Protein AF-0000000072553246 (afdb_homodimer)

Radius of gyration: 19.46 Å; Cα contacts (8 Å, |Δi|>4): 98; chains: 2; bounding box: 34×32×96 Å

Organism: Hypocrea jecorina (strain QM6a) (NCBI:txid431241)

Secondary structure (DSSP, 8-state):
-----------SS----TTTTT-HHHHHHHHHHHHHHHTTT--HHHHHHHHHHHHHTT----HHHH-/-----------SS----TTTTT-HHHHHHHHHHHHHHHTTT--HHHHHHHHHHHHHTT----HHHH-

Sequence (134 aa):
MPPKAAPASDAGTASKPTGTWDNVDFLRELLVAFYQAGNNSFNPQVNNAIVEYLAAQGYETSWSAIRMPPKAAPASDAGTASKPTGTWDNVDFLRELLVAFYQAGNNSFNPQVNNAIVEYLAAQGYETSWSAIR

pLDDT: mean 80.07, std 25.24, range [29.38, 98.56]

Structure (mmCIF, N/CA/C/O backbone):
data_AF-0000000072553246-model_v1
#
loop_
_entity.id
_entity.type
_entity.pdbx_description
1 polymer 'Predicted protein'
#
loop_
_atom_site.group_PDB
_atom_site.id
_atom_site.type_symbol
_atom_site.label_atom_id
_atom_site.label_alt_id
_atom_site.label_comp_id
_atom_site.label_asym_id
_atom_site.label_entity_id
_atom_site.label_seq_id
_atom_site.pdbx_PDB_ins_code
_atom_site.Cartn_x
_atom_site.Cartn_y
_atom_site.Cartn_z
_atom_site.occupancy
_atom_site.B_iso_or_equiv
_atom_site.auth_seq_id
_atom_site.auth_comp_id
_atom_site.auth_asym_id
_atom_site.auth_atom_id
_atom_site.pdbx_PDB_model_num
ATOM 1 N N . MET A 1 1 ? -4.91 3.701 50.156 1 29.8 1 MET A N 1
ATOM 2 C CA . MET A 1 1 ? -5.977 3.883 49.188 1 29.8 1 MET A CA 1
ATOM 3 C C . MET A 1 1 ? -5.422 3.834 47.75 1 29.8 1 MET A C 1
ATOM 5 O O . MET A 1 1 ? -4.578 4.652 47.406 1 29.8 1 MET A O 1
ATOM 9 N N . PRO A 1 2 ? -5.121 2.615 47.156 1 39.84 2 PRO A N 1
ATOM 10 C CA . PRO A 1 2 ? -4.258 2.379 46 1 39.84 2 PRO A CA 1
ATOM 11 C C . PRO A 1 2 ? -4.688 3.176 44.75 1 39.84 2 PRO A C 1
ATOM 13 O O . PRO A 1 2 ? -5.855 3.564 44.656 1 39.84 2 PRO A O 1
ATOM 16 N N . PRO A 1 3 ? -3.684 3.953 44.25 1 38.16 3 PRO A N 1
ATOM 17 C CA . PRO A 1 3 ? -4.012 4.883 43.156 1 38.16 3 PRO A CA 1
ATOM 18 C C . PRO A 1 3 ? -4.949 4.27 42.125 1 38.16 3 PRO A C 1
ATOM 20 O O . PRO A 1 3 ? -4.91 3.057 41.875 1 38.16 3 PRO A O 1
ATOM 23 N N . LYS A 1 4 ? -6.207 4.688 42.062 1 38.38 4 LYS A N 1
ATOM 24 C CA . LYS A 1 4 ? -7.223 4.293 41.094 1 38.38 4 LYS A CA 1
ATOM 25 C C . LYS A 1 4 ? -6.617 4.133 39.688 1 38.38 4 LYS A C 1
ATOM 27 O O . LYS A 1 4 ? -6.016 5.07 39.156 1 38.38 4 LYS A O 1
ATOM 32 N N . ALA A 1 5 ? -6.047 3.021 39.438 1 38.34 5 ALA A N 1
ATOM 33 C CA . ALA A 1 5 ? -5.305 2.623 38.25 1 38.34 5 ALA A CA 1
ATOM 34 C C . ALA A 1 5 ? -5.953 3.18 37 1 38.34 5 ALA A C 1
ATOM 36 O O . ALA A 1 5 ? -7.172 3.086 36.812 1 38.34 5 ALA A O 1
ATOM 37 N N . ALA A 1 6 ? -5.461 4.352 36.531 1 38.47 6 ALA A N 1
ATOM 38 C CA . ALA A 1 6 ? -5.965 5.078 35.375 1 38.47 6 ALA A CA 1
ATOM 39 C C . ALA A 1 6 ? -6.324 4.121 34.25 1 38.47 6 ALA A C 1
ATOM 41 O O . ALA A 1 6 ? -5.781 3.02 34.156 1 38.47 6 ALA A O 1
ATOM 42 N N . PRO A 1 7 ? -7.488 4.156 33.688 1 36.72 7 PRO A N 1
ATOM 43 C CA . PRO A 1 7 ? -7.996 3.34 32.594 1 36.72 7 PRO A CA 1
ATOM 44 C C . PRO A 1 7 ? -6.965 3.133 31.484 1 36.72 7 PRO A C 1
ATOM 46 O O . PRO A 1 7 ? -6.09 3.979 31.297 1 36.72 7 PRO A O 1
ATOM 49 N N . ALA A 1 8 ? -6.297 1.982 31.438 1 35.44 8 ALA A N 1
ATOM 50 C CA . ALA A 1 8 ? -5.414 1.454 30.406 1 35.44 8 ALA A CA 1
ATOM 51 C C . ALA A 1 8 ? -5.805 1.989 29.031 1 35.44 8 ALA A C 1
ATOM 53 O O . ALA A 1 8 ? -6.965 1.888 28.625 1 35.44 8 ALA A O 1
ATOM 54 N N . SER A 1 9 ? -5.324 3.172 28.703 1 37 9 SER A N 1
ATOM 55 C CA . SER A 1 9 ? -5.363 3.809 27.391 1 37 9 SER A CA 1
ATOM 56 C C . SER A 1 9 ? -5.145 2.791 26.281 1 37 9 SER A C 1
ATOM 58 O O . SER A 1 9 ? -4.238 1.959 26.359 1 37 9 SER A O 1
ATOM 60 N N . ASP A 1 10 ? -6.188 2.156 25.75 1 34.59 10 ASP A N 1
ATOM 61 C CA . ASP A 1 10 ? -6.273 1.41 24.5 1 34.59 10 ASP A CA 1
ATOM 62 C C . ASP A 1 10 ? -5.258 1.923 23.469 1 34.59 10 ASP A C 1
ATOM 64 O O . ASP A 1 10 ? -5.488 2.941 22.812 1 34.59 10 ASP A O 1
ATOM 68 N N . AL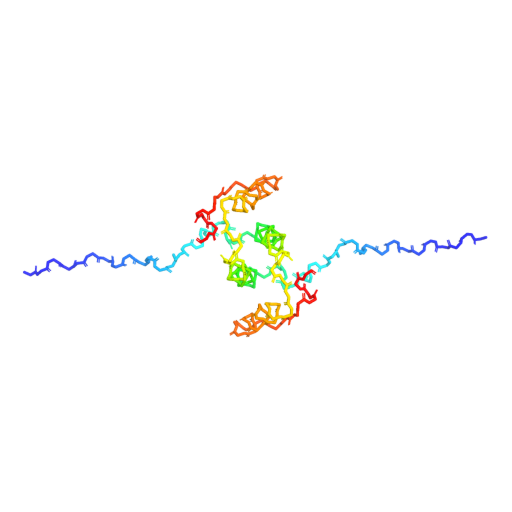A A 1 11 ? -4.164 2.373 23.797 1 37.34 11 ALA A N 1
ATOM 69 C CA . ALA A 1 11 ? -3.027 2.895 23.047 1 37.34 11 ALA A CA 1
ATOM 70 C C . ALA A 1 11 ? -2.807 2.098 21.766 1 37.34 11 ALA A C 1
ATOM 72 O O . ALA A 1 11 ? -1.992 2.479 20.922 1 37.34 11 ALA A O 1
ATOM 73 N N . GLY A 1 12 ? -2.656 0.882 21.938 1 38.22 12 GLY A N 1
ATOM 74 C CA . GLY A 1 12 ? -2.258 -0.053 20.891 1 38.22 12 GLY A CA 1
ATOM 75 C C . GLY A 1 12 ? -3.023 0.138 19.594 1 38.22 12 GLY A C 1
ATOM 76 O O . GLY A 1 12 ? -2.918 -0.681 18.688 1 38.22 12 GLY A O 1
ATOM 77 N N . THR A 1 13 ? -4.258 0.362 19.703 1 38.09 13 THR A N 1
ATOM 78 C CA . THR A 1 13 ? -5.125 0.53 18.531 1 38.09 13 THR A CA 1
ATOM 79 C C . THR A 1 13 ? -4.574 1.608 17.609 1 38.09 13 THR A C 1
ATOM 81 O O . THR A 1 13 ? -4.625 2.797 17.922 1 38.09 13 THR A O 1
ATOM 84 N N . ALA A 1 14 ? -3.283 1.731 17.391 1 37.88 14 ALA A N 1
ATOM 85 C CA . ALA A 1 14 ? -2.949 2.65 16.312 1 37.88 14 ALA A CA 1
ATOM 86 C C . ALA A 1 14 ? -4.184 3 15.484 1 37.88 14 ALA A C 1
ATOM 88 O O . ALA A 1 14 ? -4.75 2.137 14.805 1 37.88 14 ALA A O 1
ATOM 89 N N . SER A 1 15 ? -5.008 3.725 15.984 1 40.69 15 SER A N 1
ATOM 90 C CA . SER A 1 15 ? -6.242 4.336 15.5 1 40.69 15 SER A CA 1
ATOM 91 C C . SER A 1 15 ? -6.191 4.562 13.992 1 40.69 15 SER A C 1
ATOM 93 O O . SER A 1 15 ? -5.387 5.355 13.5 1 40.69 15 SER A O 1
ATOM 95 N N . LYS A 1 16 ? -6.188 3.5 13.18 1 43.53 16 LYS A N 1
ATOM 96 C CA . LYS A 1 16 ? -6.57 3.768 11.797 1 43.53 16 LYS A CA 1
ATOM 97 C C . LYS A 1 16 ? -7.457 5.004 11.695 1 43.53 16 LYS A C 1
ATOM 99 O O . LYS A 1 16 ? -8.539 5.047 12.289 1 43.53 16 LYS A O 1
ATOM 104 N N . PRO A 1 17 ? -6.832 6.188 11.883 1 49.56 17 PRO A N 1
ATOM 105 C CA . PRO A 1 17 ? -7.84 7.223 11.648 1 49.56 17 PRO A CA 1
ATOM 106 C C . PRO A 1 17 ? -9.008 6.727 10.789 1 49.56 17 PRO A C 1
ATOM 108 O O . PRO A 1 17 ? -8.789 6.203 9.695 1 49.56 17 PRO A O 1
ATOM 111 N N . THR A 1 18 ? -9.984 6.102 11.516 1 57.94 18 THR A N 1
ATOM 112 C CA . THR A 1 18 ? -11.164 5.359 11.078 1 57.94 18 THR A CA 1
ATOM 113 C C . THR A 1 18 ? -11.711 5.938 9.773 1 57.94 18 THR A C 1
ATOM 115 O O . THR A 1 18 ? -12.141 5.191 8.891 1 57.94 18 THR A O 1
ATOM 118 N N . GLY A 1 19 ? -11.508 7.312 9.57 1 77.31 19 GLY A N 1
ATOM 119 C CA . GLY A 1 19 ? -12.156 7.758 8.352 1 77.31 19 GLY A CA 1
ATOM 120 C C . GLY A 1 19 ? -11.273 7.641 7.121 1 77.31 19 GLY A C 1
ATOM 121 O O . GLY A 1 19 ? -11.695 7.094 6.098 1 77.31 19 GLY A O 1
ATOM 122 N N . THR A 1 20 ? -9.914 7.844 7.258 1 83.19 20 THR A N 1
ATOM 123 C CA . THR A 1 20 ? -9.008 7.844 6.113 1 83.19 20 THR A CA 1
ATOM 124 C C . THR A 1 20 ? -8.57 6.422 5.77 1 83.19 20 THR A C 1
ATOM 126 O O . THR A 1 20 ? -8.555 6.039 4.598 1 83.19 20 THR A O 1
ATOM 129 N N . TRP A 1 21 ? -8.391 5.559 6.824 1 91.56 21 TRP A N 1
ATOM 130 C CA . TRP A 1 21 ? -7.84 4.227 6.586 1 91.56 21 TRP A CA 1
ATOM 131 C C . TRP A 1 21 ? -8.945 3.236 6.242 1 91.56 21 TRP A C 1
ATOM 133 O O . TRP A 1 21 ? -8.672 2.07 5.953 1 91.56 21 TRP A O 1
ATOM 143 N N . ASP A 1 22 ? -10.203 3.766 6.223 1 92.12 22 ASP A N 1
ATOM 144 C CA . ASP A 1 22 ? -11.312 2.975 5.699 1 92.12 22 ASP A CA 1
ATOM 145 C C . ASP A 1 22 ? -11.68 3.414 4.281 1 92.12 22 ASP A C 1
ATOM 147 O O . ASP A 1 22 ? -12.562 2.824 3.65 1 92.12 22 ASP A O 1
ATOM 151 N N . ASN A 1 23 ? -10.977 4.398 3.84 1 93.81 23 ASN A N 1
ATOM 152 C CA . ASN A 1 23 ? -11.227 4.902 2.494 1 93.81 23 ASN A CA 1
ATOM 153 C C . ASN A 1 23 ? -10.477 4.086 1.444 1 93.81 23 ASN A C 1
ATOM 155 O O . ASN A 1 23 ? -9.266 4.238 1.284 1 93.81 23 ASN A O 1
ATOM 159 N N . VAL A 1 24 ? -11.164 3.363 0.671 1 94.38 24 VAL A N 1
ATOM 160 C CA . VAL A 1 24 ? -10.602 2.422 -0.291 1 94.38 24 VAL A CA 1
ATOM 161 C C . VAL A 1 24 ? -9.797 3.182 -1.348 1 94.38 24 VAL A C 1
ATOM 163 O O . VAL A 1 24 ? -8.711 2.748 -1.742 1 94.38 24 VAL A O 1
ATOM 166 N N . ASP A 1 25 ? -10.32 4.293 -1.783 1 94.94 25 ASP A N 1
ATOM 167 C CA . ASP A 1 25 ? -9.633 5.074 -2.809 1 94.94 25 ASP A CA 1
ATOM 168 C C . ASP A 1 25 ? -8.297 5.598 -2.293 1 94.94 25 ASP A C 1
ATOM 170 O O . ASP A 1 25 ? -7.289 5.555 -3.008 1 94.94 25 ASP A O 1
ATOM 174 N N . PHE A 1 26 ? -8.266 6.035 -1.066 1 96 26 PHE A N 1
ATOM 175 C CA . PHE A 1 26 ? -7.023 6.496 -0.458 1 96 26 PHE A CA 1
ATOM 176 C C . PHE A 1 26 ? -6.016 5.355 -0.361 1 96 26 PHE A C 1
ATOM 178 O O . PHE A 1 26 ? -4.844 5.523 -0.713 1 96 26 PHE A O 1
ATOM 185 N N . LEU A 1 27 ? -6.438 4.23 0.126 1 97.06 27 LEU A N 1
ATOM 186 C CA . LEU A 1 27 ? -5.547 3.09 0.322 1 97.06 27 LEU A CA 1
ATOM 187 C C . LEU A 1 27 ? -4.953 2.631 -1.004 1 97.06 27 LEU A C 1
ATOM 189 O O . LEU A 1 27 ? -3.766 2.297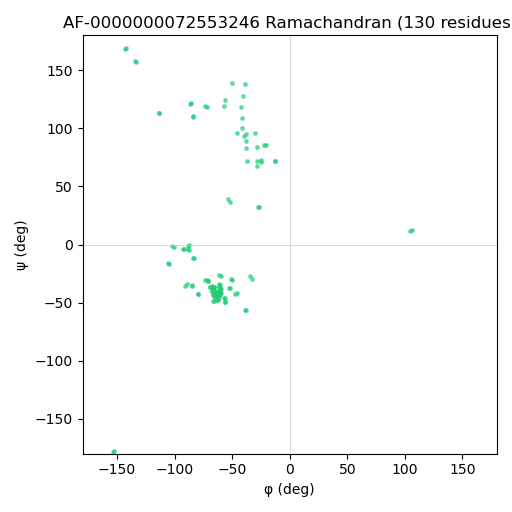 -1.074 1 97.06 27 LEU A O 1
ATOM 193 N N . ARG A 1 28 ? -5.742 2.701 -1.995 1 96.94 28 ARG A N 1
ATOM 194 C CA . ARG A 1 28 ? -5.262 2.311 -3.316 1 96.94 28 ARG A CA 1
ATOM 195 C C . ARG A 1 28 ? -4.203 3.283 -3.824 1 96.94 28 ARG A C 1
ATOM 197 O O . ARG A 1 28 ? -3.176 2.863 -4.367 1 96.94 28 ARG A O 1
ATOM 204 N N . GLU A 1 29 ? -4.445 4.539 -3.572 1 97.75 29 GLU A N 1
ATOM 205 C CA . GLU A 1 29 ? -3.461 5.523 -4.008 1 97.75 29 GLU A CA 1
ATOM 206 C C . GLU A 1 29 ? -2.174 5.414 -3.195 1 97.75 29 GLU A C 1
ATOM 208 O O . GLU A 1 29 ? -1.079 5.598 -3.732 1 97.75 29 GLU A O 1
ATOM 213 N N . LEU A 1 30 ? -2.314 5.121 -1.956 1 97.94 30 LEU A N 1
ATOM 214 C CA . LEU A 1 30 ? -1.143 4.938 -1.106 1 97.94 30 LEU A CA 1
ATOM 215 C C . LEU A 1 30 ? -0.36 3.695 -1.524 1 97.94 30 LEU A C 1
ATOM 217 O O . LEU A 1 30 ? 0.873 3.705 -1.524 1 97.94 30 LEU A O 1
ATOM 221 N N . LEU A 1 31 ? -0.996 2.635 -1.954 1 97.62 31 LEU A N 1
ATOM 222 C CA . LEU A 1 31 ? -0.334 1.446 -2.48 1 97.62 31 LEU A CA 1
ATOM 223 C C . LEU A 1 31 ? 0.454 1.777 -3.744 1 97.62 31 LEU A C 1
ATOM 225 O O . LEU A 1 31 ? 1.581 1.307 -3.918 1 97.62 31 LEU A O 1
ATOM 229 N N . VAL A 1 32 ? -0.126 2.576 -4.566 1 97.06 32 VAL A N 1
ATOM 230 C CA . VAL A 1 32 ? 0.542 3 -5.793 1 97.06 32 VAL A CA 1
ATOM 231 C C . VAL A 1 32 ? 1.796 3.799 -5.453 1 97.06 32 VAL A C 1
ATOM 233 O O . VAL A 1 32 ? 2.865 3.562 -6.016 1 97.06 32 VAL A O 1
ATOM 236 N N . ALA A 1 33 ? 1.64 4.676 -4.496 1 97.38 33 ALA A N 1
ATOM 237 C CA . ALA A 1 33 ? 2.773 5.488 -4.07 1 97.38 33 ALA A CA 1
ATOM 238 C C . ALA A 1 33 ? 3.895 4.621 -3.51 1 97.38 33 ALA A C 1
ATOM 240 O O . ALA A 1 33 ? 5.062 4.805 -3.854 1 97.38 33 ALA A O 1
ATOM 241 N N . PHE A 1 34 ? 3.508 3.65 -2.682 1 96.88 34 PHE A N 1
ATOM 242 C CA . PHE A 1 34 ? 4.488 2.746 -2.096 1 96.88 34 PHE A CA 1
ATOM 243 C C . PHE A 1 34 ? 5.129 1.869 -3.166 1 96.88 34 PHE A C 1
ATOM 245 O O . PHE A 1 34 ? 6.324 1.577 -3.105 1 96.88 34 PHE A O 1
ATOM 252 N N . TYR A 1 35 ? 4.371 1.448 -4.148 1 95.56 35 TYR A N 1
ATOM 253 C CA . TYR A 1 35 ? 4.918 0.658 -5.246 1 95.56 35 TYR A CA 1
ATOM 254 C C . TYR A 1 35 ? 5.969 1.447 -6.016 1 95.56 35 TYR A C 1
ATOM 256 O O . TYR A 1 35 ? 7.043 0.929 -6.32 1 95.56 35 TYR A O 1
ATOM 264 N N . GLN A 1 36 ? 5.75 2.691 -6.305 1 93.94 36 GLN A N 1
ATOM 265 C CA . GLN A 1 36 ? 6.684 3.561 -7.008 1 93.94 36 GLN A CA 1
ATOM 266 C C . GLN A 1 36 ? 7.941 3.809 -6.18 1 93.94 36 GLN A C 1
ATOM 268 O O . GLN A 1 36 ? 9.055 3.807 -6.711 1 93.94 36 GLN A O 1
ATOM 273 N N . ALA A 1 37 ? 7.723 3.918 -4.887 1 92 37 ALA A N 1
ATOM 274 C CA . ALA A 1 37 ? 8.844 4.16 -3.982 1 92 37 ALA A CA 1
ATOM 275 C C . ALA A 1 37 ? 9.734 2.926 -3.861 1 92 37 ALA A C 1
ATOM 277 O O . ALA A 1 37 ? 10.953 3.041 -3.709 1 92 37 ALA A O 1
ATOM 278 N N . GLY A 1 38 ? 9.102 1.742 -3.99 1 90.88 38 GLY A N 1
ATOM 279 C CA . GLY A 1 38 ? 9.812 0.488 -3.795 1 90.88 38 GLY A CA 1
ATOM 280 C C . GLY A 1 38 ? 10.375 -0.087 -5.082 1 90.88 38 GLY A C 1
ATOM 281 O O . GLY A 1 38 ? 11.039 -1.126 -5.066 1 90.88 38 GLY A O 1
ATOM 282 N N . ASN A 1 39 ? 10.07 0.577 -6.184 1 88.94 39 ASN A N 1
ATOM 283 C CA . ASN A 1 39 ? 10.414 0.024 -7.492 1 88.94 39 ASN A CA 1
ATOM 284 C C . ASN A 1 39 ? 11.875 -0.416 -7.551 1 88.94 39 ASN A C 1
ATOM 286 O O . ASN A 1 39 ? 12.195 -1.41 -8.203 1 88.94 39 ASN A O 1
ATOM 290 N N . ASN A 1 40 ? 12.781 0.23 -6.82 1 87.88 40 ASN A N 1
ATOM 291 C CA . ASN A 1 40 ? 14.203 -0.088 -6.844 1 87.88 40 ASN A CA 1
ATOM 292 C C . ASN A 1 40 ? 14.531 -1.255 -5.914 1 87.88 40 ASN A C 1
ATOM 294 O O . ASN A 1 40 ? 15.617 -1.838 -6.004 1 87.88 40 ASN A O 1
ATOM 298 N N . SER A 1 41 ? 13.625 -1.593 -5.129 1 91 41 SER A N 1
ATOM 299 C CA . SER A 1 41 ? 13.867 -2.625 -4.125 1 91 41 SER A CA 1
ATOM 300 C C . SER A 1 41 ? 13.203 -3.939 -4.512 1 91 41 SER A C 1
ATOM 302 O O . SER A 1 41 ? 13.5 -4.988 -3.934 1 91 41 SER A O 1
ATOM 304 N N . PHE A 1 42 ? 12.289 -3.934 -5.41 1 93.81 42 PHE A N 1
ATOM 305 C CA . PHE A 1 42 ? 11.562 -5.145 -5.77 1 93.81 42 PHE A CA 1
ATOM 306 C C . PHE A 1 42 ? 12.453 -6.102 -6.547 1 93.81 42 PHE A C 1
ATOM 308 O O . PHE A 1 42 ? 13.086 -5.707 -7.527 1 93.81 42 PHE A O 1
ATOM 315 N N . ASN A 1 43 ? 12.656 -7.195 -6.023 1 96.44 43 ASN A N 1
ATOM 316 C CA . ASN A 1 43 ? 13.328 -8.359 -6.59 1 96.44 43 ASN A CA 1
ATOM 317 C C . ASN A 1 43 ? 12.656 -9.656 -6.164 1 96.44 43 ASN A C 1
ATOM 319 O O . ASN A 1 43 ? 11.719 -9.648 -5.363 1 96.44 43 ASN A O 1
ATOM 323 N N . PRO A 1 44 ? 12.984 -10.75 -6.73 1 97.38 44 PRO A N 1
ATOM 324 C CA . PRO A 1 44 ? 12.25 -11.984 -6.441 1 97.38 44 PRO A CA 1
ATOM 325 C C . PRO A 1 44 ? 12.156 -12.273 -4.945 1 97.38 44 PRO A C 1
ATOM 327 O O . PRO A 1 44 ? 11.117 -12.742 -4.469 1 97.38 44 PRO A O 1
ATOM 330 N N . GLN A 1 45 ? 13.211 -11.977 -4.246 1 97.44 45 GLN A N 1
ATOM 331 C CA . GLN A 1 45 ? 13.203 -12.227 -2.811 1 97.44 45 GLN A CA 1
ATOM 332 C C . GLN A 1 45 ? 12.195 -11.336 -2.098 1 97.44 45 GLN A C 1
ATOM 334 O O . GLN A 1 45 ? 11.383 -11.812 -1.302 1 97.44 45 GLN A O 1
ATOM 339 N N . VAL A 1 46 ? 12.234 -10.117 -2.373 1 96.81 46 VAL A N 1
ATOM 340 C CA . VAL A 1 46 ? 11.336 -9.141 -1.759 1 96.81 46 VAL A CA 1
ATOM 341 C C . VAL A 1 46 ? 9.898 -9.422 -2.188 1 96.81 46 VAL A C 1
ATOM 343 O O . VAL A 1 46 ? 8.984 -9.422 -1.357 1 96.81 46 VAL A O 1
ATOM 346 N N . ASN A 1 47 ? 9.672 -9.688 -3.488 1 97.69 47 ASN A N 1
ATOM 347 C CA . ASN A 1 47 ? 8.344 -9.984 -4.02 1 97.69 47 ASN A CA 1
ATOM 348 C C . ASN A 1 47 ? 7.715 -11.188 -3.312 1 97.69 47 ASN A C 1
ATOM 350 O O . ASN A 1 47 ? 6.543 -11.141 -2.934 1 97.69 47 ASN A O 1
ATOM 354 N N . ASN A 1 48 ? 8.555 -12.227 -3.178 1 98 48 ASN A N 1
ATOM 355 C CA . ASN A 1 48 ? 8.078 -13.422 -2.492 1 98 48 ASN A CA 1
ATOM 356 C C . ASN A 1 48 ? 7.73 -13.133 -1.034 1 98 48 ASN A C 1
ATOM 358 O O . ASN A 1 48 ? 6.742 -13.648 -0.512 1 98 48 ASN A O 1
ATOM 362 N N . ALA A 1 49 ? 8.562 -12.344 -0.399 1 97.94 49 ALA A N 1
ATOM 363 C CA . ALA A 1 49 ? 8.32 -11.992 1 1 97.94 49 ALA A CA 1
ATOM 364 C C . ALA A 1 49 ? 6.984 -11.273 1.166 1 97.94 49 ALA A C 1
ATOM 366 O O . ALA A 1 49 ? 6.258 -11.523 2.131 1 97.94 49 ALA A O 1
ATOM 367 N N . ILE A 1 50 ? 6.598 -10.367 0.302 1 97.88 50 ILE A N 1
ATOM 368 C CA . ILE A 1 50 ? 5.336 -9.641 0.34 1 97.88 50 ILE A CA 1
ATOM 369 C C . ILE A 1 50 ? 4.172 -10.625 0.193 1 97.88 50 ILE A C 1
ATOM 371 O O . ILE A 1 50 ? 3.229 -10.602 0.986 1 97.88 50 ILE A O 1
ATOM 375 N N . VAL A 1 51 ? 4.262 -11.531 -0.752 1 98.19 51 VAL A N 1
ATOM 376 C CA . VAL A 1 51 ? 3.199 -12.492 -1.04 1 98.19 51 VAL A CA 1
ATOM 377 C C . VAL A 1 51 ? 3.037 -13.453 0.135 1 98.19 51 VAL A C 1
ATOM 379 O O . VAL A 1 51 ? 1.914 -13.766 0.541 1 98.19 51 VAL A O 1
ATOM 382 N N . GLU A 1 52 ? 4.16 -13.906 0.649 1 98.56 52 GLU A N 1
ATOM 383 C CA . GLU A 1 52 ? 4.125 -14.812 1.794 1 98.56 52 GLU A CA 1
ATOM 384 C C . GLU A 1 52 ? 3.52 -14.133 3.018 1 98.56 52 GLU A C 1
ATOM 386 O O . GLU A 1 52 ? 2.768 -14.758 3.771 1 98.56 52 GLU A O 1
ATOM 391 N N . TYR A 1 53 ? 3.895 -12.945 3.229 1 98.25 53 TYR A N 1
ATOM 392 C CA . TYR A 1 53 ? 3.312 -12.18 4.328 1 98.25 53 TYR A CA 1
ATOM 393 C C . TYR A 1 53 ? 1.796 -12.109 4.199 1 98.25 53 TYR A C 1
ATOM 395 O O . TYR A 1 53 ? 1.072 -12.391 5.16 1 98.25 53 TYR A O 1
ATOM 403 N N . LEU A 1 54 ? 1.285 -11.734 2.994 1 98.19 54 LEU A N 1
ATOM 404 C CA . LEU A 1 54 ? -0.151 -11.633 2.764 1 98.19 54 LEU A CA 1
ATOM 405 C C . LEU A 1 54 ? -0.831 -12.984 2.979 1 98.19 54 LEU A C 1
ATOM 407 O O . LEU A 1 54 ? -1.91 -13.047 3.572 1 98.19 54 LEU A O 1
ATOM 411 N N . ALA A 1 55 ? -0.175 -14.016 2.518 1 98.31 55 ALA A N 1
ATOM 412 C CA . ALA A 1 55 ? -0.698 -15.367 2.717 1 98.31 55 ALA A CA 1
ATOM 413 C C . ALA A 1 55 ? -0.808 -15.695 4.203 1 98.31 55 ALA A C 1
ATOM 415 O O . ALA A 1 55 ? -1.793 -16.297 4.641 1 98.31 55 ALA A O 1
ATOM 416 N N . ALA A 1 56 ? 0.207 -15.352 4.949 1 98.31 56 ALA A N 1
ATOM 417 C CA . ALA A 1 56 ? 0.211 -15.586 6.391 1 98.31 56 ALA A CA 1
ATOM 418 C C . ALA A 1 56 ? -0.943 -14.852 7.07 1 98.31 56 ALA A C 1
ATOM 420 O O . ALA A 1 56 ? -1.411 -15.266 8.133 1 98.31 56 ALA A O 1
ATOM 421 N N . GLN A 1 57 ? -1.397 -13.766 6.48 1 97.56 57 GLN A N 1
ATOM 422 C CA . GLN A 1 57 ? -2.527 -13.008 7.008 1 97.56 57 GLN A CA 1
ATOM 423 C C . GLN A 1 57 ? -3.85 -13.555 6.477 1 97.56 57 GLN A C 1
ATOM 425 O O . GLN A 1 57 ? -4.918 -13.023 6.801 1 97.56 57 GLN A O 1
ATOM 430 N N . GLY A 1 58 ? -3.789 -14.516 5.586 1 97.06 58 GLY A N 1
ATOM 431 C CA . GLY A 1 58 ? -4.992 -15.188 5.117 1 97.06 58 GLY A CA 1
ATOM 432 C C . GLY A 1 58 ? -5.395 -14.781 3.713 1 97.06 58 GLY A C 1
ATOM 433 O O . GLY A 1 58 ? -6.496 -15.094 3.262 1 97.06 58 GLY A O 1
ATOM 434 N N . TYR A 1 59 ? -4.473 -14.102 3.045 1 96.38 59 TYR A N 1
ATOM 435 C CA . TYR A 1 59 ? -4.766 -13.648 1.691 1 96.38 59 TYR A CA 1
ATOM 436 C C . TYR A 1 59 ? -3.877 -14.352 0.674 1 96.38 59 TYR A C 1
ATOM 438 O O . TYR A 1 59 ? -2.66 -14.148 0.657 1 96.38 59 TYR A O 1
ATOM 446 N N . GLU A 1 60 ? -4.566 -15.148 -0.125 1 94.88 60 GLU A N 1
ATOM 447 C CA . GLU A 1 60 ? -3.832 -15.773 -1.222 1 94.88 60 GLU A CA 1
ATOM 448 C C . GLU A 1 60 ? -3.787 -14.859 -2.445 1 94.88 60 GLU A C 1
ATOM 450 O O . GLU A 1 60 ? -4.828 -14.414 -2.932 1 94.88 60 GLU A O 1
ATOM 455 N N . THR A 1 61 ? -2.545 -14.5 -2.895 1 95.88 61 THR A N 1
ATOM 456 C CA . THR A 1 61 ? -2.34 -13.648 -4.059 1 95.88 61 THR A CA 1
ATOM 457 C C . THR A 1 61 ? -0.993 -13.938 -4.711 1 95.88 61 THR A C 1
ATOM 459 O O . THR A 1 61 ? -0.345 -14.938 -4.395 1 95.88 61 THR A O 1
ATOM 462 N N . SER A 1 62 ? -0.638 -13.141 -5.82 1 97.12 62 SER A N 1
ATOM 463 C CA . SER A 1 62 ? 0.636 -13.25 -6.523 1 97.12 62 SER A CA 1
ATOM 464 C C . SER A 1 62 ? 1.235 -11.867 -6.789 1 97.12 62 SER A C 1
ATOM 466 O O . SER A 1 62 ? 0.519 -10.867 -6.797 1 97.12 62 SER A O 1
ATOM 468 N N . TRP A 1 63 ? 2.494 -11.961 -6.965 1 96.75 63 TRP A N 1
ATOM 469 C CA . TRP A 1 63 ? 3.162 -10.695 -7.266 1 96.75 63 TRP A CA 1
ATOM 470 C C . TRP A 1 63 ? 2.609 -10.078 -8.547 1 96.75 63 TRP A C 1
ATOM 472 O O . TRP A 1 63 ? 2.465 -8.859 -8.641 1 96.75 63 TRP A O 1
ATOM 482 N N . SER A 1 64 ? 2.309 -10.898 -9.5 1 96 64 SER A N 1
ATOM 483 C CA . SER A 1 64 ? 1.75 -10.422 -10.758 1 96 64 SER A CA 1
ATOM 484 C C . SER A 1 64 ? 0.413 -9.719 -10.539 1 96 64 SER A C 1
ATOM 486 O O . SER A 1 64 ? 0.089 -8.75 -11.227 1 96 64 SER A O 1
ATOM 488 N N . ALA A 1 65 ? -0.358 -10.148 -9.594 1 94.25 65 ALA A N 1
ATOM 489 C CA . ALA A 1 65 ? -1.644 -9.523 -9.289 1 94.25 65 ALA A CA 1
ATOM 490 C C . ALA A 1 65 ? -1.449 -8.18 -8.594 1 94.25 65 ALA A C 1
ATOM 492 O O . ALA A 1 65 ? -2.283 -7.281 -8.727 1 94.25 65 ALA A O 1
ATOM 493 N N . ILE A 1 66 ? -0.41 -8.055 -7.871 1 95.5 66 ILE A N 1
ATOM 494 C CA . ILE A 1 66 ? -0.129 -6.867 -7.066 1 95.5 66 ILE A CA 1
ATOM 495 C C . ILE A 1 66 ? 0.448 -5.766 -7.953 1 95.5 66 ILE A C 1
ATOM 497 O O . ILE A 1 66 ? 0.067 -4.598 -7.828 1 95.5 66 ILE A O 1
ATOM 501 N N . ARG A 1 67 ? 1.371 -6.09 -8.883 1 93.56 67 ARG A N 1
ATOM 502 C CA . ARG A 1 67 ? 2.15 -5.109 -9.633 1 93.56 67 ARG A CA 1
ATOM 503 C C . ARG A 1 67 ? 1.359 -4.578 -10.828 1 93.56 67 ARG A C 1
ATOM 505 O O . ARG A 1 67 ? 0.594 -5.32 -11.453 1 93.56 67 ARG A O 1
ATOM 512 N N . MET B 1 1 ? -18.109 -3.977 -47.562 1 29.38 1 MET B N 1
ATOM 513 C CA . MET B 1 1 ? -18.406 -3.203 -46.375 1 29.38 1 MET B CA 1
ATOM 514 C C . MET B 1 1 ? -17.578 -3.686 -45.188 1 29.38 1 MET B C 1
ATOM 516 O O . MET B 1 1 ? -17.531 -4.883 -44.906 1 29.38 1 MET B O 1
ATOM 520 N N . PRO B 1 2 ? -16.391 -3.08 -44.875 1 36.59 2 PRO B N 1
ATOM 521 C CA . PRO B 1 2 ? -15.375 -3.682 -44 1 36.59 2 PRO B CA 1
ATOM 522 C C . PRO B 1 2 ? -15.906 -4.023 -42.625 1 36.59 2 PRO B C 1
ATOM 524 O O . PRO B 1 2 ? -16.859 -3.402 -42.156 1 36.59 2 PRO B O 1
ATOM 527 N N . PRO B 1 3 ? -15.867 -5.312 -42.25 1 33.44 3 PRO B N 1
ATOM 528 C CA . PRO B 1 3 ? -16.5 -5.691 -41 1 33.44 3 PRO B CA 1
ATOM 529 C C . PRO B 1 3 ? -16.219 -4.699 -39.875 1 33.44 3 PRO B C 1
ATOM 531 O O . PRO B 1 3 ? -15.195 -4.016 -39.875 1 33.44 3 PRO B O 1
ATOM 534 N N . LYS B 1 4 ? -17.25 -3.98 -39.25 1 36.75 4 LYS B N 1
ATOM 535 C CA . LYS B 1 4 ? -17.328 -3.129 -38.094 1 36.75 4 LYS B CA 1
ATOM 536 C C . LYS B 1 4 ? -16.422 -3.656 -36.969 1 36.75 4 LYS B C 1
ATOM 538 O O . LYS B 1 4 ? -16.656 -4.746 -36.438 1 36.75 4 LYS B O 1
ATOM 543 N N . ALA B 1 5 ? -15.188 -3.566 -37.062 1 37.88 5 ALA B N 1
ATOM 544 C CA . ALA B 1 5 ? -14.141 -4.141 -36.219 1 37.88 5 ALA B CA 1
ATOM 545 C C . ALA B 1 5 ? -14.539 -4.102 -34.75 1 37.88 5 ALA B C 1
ATOM 547 O O . ALA B 1 5 ? -15.344 -3.264 -34.344 1 37.88 5 ALA B O 1
ATOM 548 N N . ALA B 1 6 ? -14.273 -5.203 -33.969 1 37.94 6 ALA B N 1
ATOM 549 C CA . ALA B 1 6 ? -14.617 -5.68 -32.625 1 37.94 6 ALA B CA 1
ATOM 550 C C . ALA B 1 6 ? -14.352 -4.605 -31.562 1 37.94 6 ALA B C 1
ATOM 552 O O . ALA B 1 6 ? -13.531 -3.711 -31.781 1 37.94 6 ALA B O 1
ATOM 553 N N . PRO B 1 7 ? -15.211 -4.41 -30.578 1 36.19 7 PRO B N 1
ATOM 554 C CA . PRO B 1 7 ? -15.25 -3.5 -29.438 1 36.19 7 PRO B CA 1
ATOM 555 C C . PRO B 1 7 ? -13.914 -3.424 -28.688 1 36.19 7 PRO B C 1
ATOM 557 O O . PRO B 1 7 ? -13.188 -4.414 -28.625 1 36.19 7 PRO B O 1
ATOM 560 N N . ALA B 1 8 ? -13.102 -2.486 -28.969 1 36.16 8 ALA B N 1
ATOM 561 C CA . ALA B 1 8 ? -11.852 -2.113 -28.312 1 36.16 8 ALA B CA 1
ATOM 562 C C . ALA B 1 8 ? -11.898 -2.439 -26.828 1 36.16 8 ALA B C 1
ATOM 564 O O . ALA B 1 8 ? -12.883 -2.137 -26.141 1 36.16 8 ALA B O 1
ATOM 565 N N . SER B 1 9 ? -11.367 -3.592 -26.422 1 36.81 9 SER B N 1
ATOM 566 C CA . SER B 1 9 ? -11.133 -4.148 -25.094 1 36.81 9 SER B CA 1
ATOM 567 C C . SER B 1 9 ? -10.656 -3.074 -24.125 1 36.81 9 SER B C 1
ATOM 569 O O . SER B 1 9 ? -9.797 -2.258 -24.469 1 36.81 9 SER B O 1
ATOM 571 N N . ASP B 1 10 ? -11.523 -2.416 -23.359 1 34.12 10 ASP B N 1
ATOM 572 C CA . ASP B 1 10 ? -11.352 -1.634 -22.141 1 34.12 10 ASP B CA 1
ATOM 573 C C . ASP B 1 10 ? -10.117 -2.098 -21.359 1 34.12 10 ASP B C 1
ATOM 575 O O . ASP B 1 10 ? -10.164 -3.123 -20.672 1 34.12 10 ASP B O 1
ATOM 579 N N . ALA B 1 11 ? -9.117 -2.529 -21.906 1 37.19 11 ALA B N 1
ATOM 580 C CA . ALA B 1 11 ? -7.848 -3.033 -21.391 1 37.19 11 ALA B CA 1
ATOM 581 C C . ALA B 1 11 ? -7.375 -2.223 -20.188 1 37.19 11 ALA B C 1
ATOM 583 O O . ALA B 1 11 ? -6.406 -2.596 -19.531 1 37.19 11 ALA B O 1
ATOM 584 N N . GLY B 1 12 ? -7.27 -1.018 -20.406 1 38.12 12 GLY B N 1
ATOM 585 C CA . GLY B 1 12 ? -6.656 -0.066 -19.5 1 38.12 12 GLY B CA 1
ATOM 586 C C . GLY B 1 12 ? -7.141 -0.208 -18.062 1 38.12 12 GLY B C 1
ATOM 587 O O . GLY B 1 12 ? -6.824 0.624 -17.219 1 38.12 12 GLY B O 1
ATOM 588 N N . THR B 1 13 ? -8.375 -0.393 -17.906 1 38.25 13 THR B N 1
ATOM 589 C CA . THR B 1 13 ? -8.969 -0.545 -16.594 1 38.25 13 THR B CA 1
ATOM 590 C C . THR B 1 13 ? -8.234 -1.626 -15.797 1 38.25 13 THR B C 1
ATOM 592 O O . THR B 1 13 ? -8.383 -2.816 -16.078 1 38.25 13 THR B O 1
ATOM 595 N N . ALA B 1 14 ? -6.945 -1.783 -15.883 1 38.16 14 ALA B N 1
ATOM 596 C CA . ALA B 1 14 ? -6.402 -2.717 -14.906 1 38.16 14 ALA B CA 1
ATOM 597 C C . ALA B 1 14 ? -7.43 -3.037 -13.82 1 38.16 14 ALA B C 1
ATOM 599 O O . ALA B 1 14 ? -7.801 -2.164 -13.031 1 38.16 14 ALA B O 1
ATOM 600 N N . SER B 1 15 ? -8.367 -3.729 -14.125 1 40.59 15 SER B N 1
ATOM 601 C CA . SER B 1 15 ? -9.484 -4.312 -13.391 1 40.59 15 SER B CA 1
ATOM 602 C C . SER B 1 15 ? -9.109 -4.562 -11.93 1 40.59 15 SER B C 1
ATOM 604 O O . SER B 1 15 ? -8.219 -5.359 -11.633 1 40.59 15 SER B O 1
ATOM 606 N N . LYS B 1 16 ? -8.984 -3.516 -11.117 1 43.91 16 LYS B N 1
ATOM 607 C CA . LYS B 1 16 ? -9.062 -3.789 -9.688 1 43.91 16 LYS B CA 1
ATOM 608 C C . LYS B 1 16 ? -9.859 -5.059 -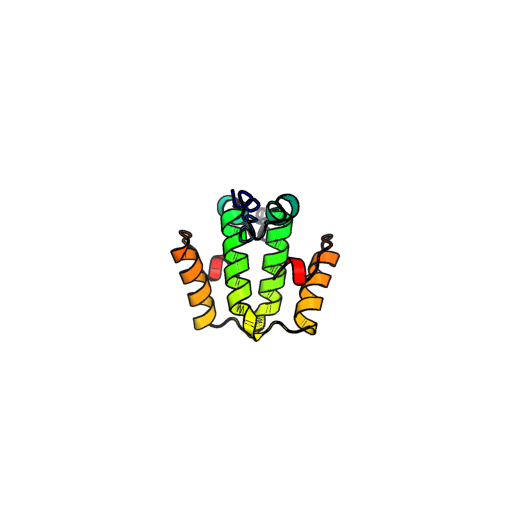9.406 1 43.91 16 LYS B C 1
ATOM 610 O O . LYS B 1 16 ? -11.039 -5.141 -9.742 1 43.91 16 LYS B O 1
ATOM 615 N N . PRO B 1 17 ? -9.25 -6.227 -9.766 1 49.38 17 PRO B N 1
ATOM 616 C CA . PRO B 1 17 ? -10.133 -7.297 -9.305 1 49.38 17 PRO B CA 1
ATOM 617 C C . PRO B 1 17 ? -11.086 -6.84 -8.203 1 49.38 17 PRO B C 1
ATOM 619 O O . PRO B 1 17 ? -10.648 -6.305 -7.18 1 49.38 17 PRO B O 1
ATOM 622 N N . THR B 1 18 ? -12.25 -6.266 -8.648 1 57.84 18 THR B N 1
ATOM 623 C CA . THR B 1 18 ? -13.32 -5.578 -7.938 1 57.84 18 THR B CA 1
ATOM 624 C C . THR B 1 18 ? -13.531 -6.184 -6.555 1 57.84 18 THR B C 1
ATOM 626 O O . THR B 1 18 ? -13.812 -5.469 -5.59 1 57.84 18 THR B O 1
ATOM 629 N N . GLY B 1 19 ? -13.164 -7.562 -6.418 1 77.19 19 GLY B N 1
ATOM 630 C CA . GLY B 1 19 ? -13.492 -8.055 -5.09 1 77.19 19 GLY B CA 1
ATOM 631 C C . GLY B 1 19 ? -12.352 -7.891 -4.098 1 77.19 19 GLY B C 1
ATOM 632 O O . GLY B 1 19 ? -12.547 -7.363 -3 1 77.19 19 GLY B O 1
ATOM 633 N N . THR B 1 20 ? -11.07 -8.047 -4.566 1 83.12 20 THR B N 1
ATOM 634 C CA . THR B 1 20 ? -9.922 -8.008 -3.662 1 83.12 20 THR B CA 1
ATOM 635 C C . THR B 1 20 ? -9.477 -6.574 -3.418 1 83.12 20 THR B C 1
ATOM 637 O O . THR B 1 20 ? -9.195 -6.191 -2.279 1 83.12 20 THR B O 1
ATOM 640 N N . TRP B 1 21 ? -9.594 -5.719 -4.457 1 91.06 21 TRP B N 1
ATOM 641 C CA . TRP B 1 21 ? -9.047 -4.371 -4.348 1 91.06 21 TRP B CA 1
ATOM 642 C C . TRP B 1 21 ? -10.078 -3.418 -3.748 1 91.06 21 TRP B C 1
ATOM 644 O O . TRP B 1 21 ? -9.789 -2.24 -3.523 1 91.06 21 TRP B O 1
ATOM 654 N N . ASP B 1 22 ? -11.289 -3.971 -3.455 1 92.06 22 ASP B N 1
ATOM 655 C CA . ASP B 1 22 ? -12.266 -3.215 -2.676 1 92.06 22 ASP B CA 1
ATOM 656 C C . ASP B 1 22 ? -12.266 -3.662 -1.216 1 92.06 22 ASP B C 1
ATOM 658 O O . ASP B 1 22 ? -12.984 -3.098 -0.389 1 92.06 22 ASP B O 1
ATOM 662 N N . ASN B 1 23 ? -11.438 -4.637 -0.955 1 93.88 23 ASN B N 1
ATOM 663 C CA . ASN B 1 23 ? -11.344 -5.145 0.409 1 93.88 23 ASN B CA 1
ATOM 664 C C . ASN B 1 23 ? -10.391 -4.305 1.255 1 93.88 23 ASN B C 1
ATOM 666 O O . ASN B 1 23 ? -9.172 -4.422 1.125 1 93.88 23 ASN B O 1
ATOM 670 N N . VAL B 1 24 ? -10.891 -3.598 2.156 1 94.31 24 VAL B N 1
ATOM 671 C CA . VAL B 1 24 ? -10.148 -2.641 2.965 1 94.31 24 VAL B CA 1
ATOM 672 C C . VAL B 1 24 ? -9.102 -3.375 3.799 1 94.31 24 VAL B C 1
ATOM 674 O O . VAL B 1 24 ? -7.961 -2.914 3.928 1 94.31 24 VAL B O 1
ATOM 677 N N . ASP B 1 25 ? -9.477 -4.492 4.336 1 95 25 ASP B N 1
ATOM 678 C CA . ASP B 1 25 ? -8.547 -5.25 5.172 1 95 25 ASP B CA 1
ATOM 679 C C . ASP B 1 25 ? -7.352 -5.742 4.359 1 95 25 ASP B C 1
ATOM 681 O O . ASP B 1 25 ? -6.211 -5.676 4.82 1 95 25 ASP B O 1
ATOM 685 N N . PHE B 1 26 ? -7.602 -6.195 3.166 1 96 26 PHE B N 1
ATOM 686 C CA . PHE B 1 26 ? -6.523 -6.625 2.287 1 96 26 PHE B CA 1
ATOM 687 C C . PHE B 1 26 ? -5.594 -5.461 1.959 1 96 26 PHE B C 1
ATOM 689 O O . PHE B 1 26 ? -4.371 -5.598 2.025 1 96 26 PHE B O 1
ATOM 696 N N . LEU B 1 27 ? -6.164 -4.355 1.59 1 97.06 27 LEU B N 1
ATOM 697 C CA . LEU B 1 27 ? -5.379 -3.191 1.19 1 97.06 27 LEU B CA 1
ATOM 698 C C . LEU B 1 27 ? -4.496 -2.713 2.34 1 97.06 27 LEU B C 1
ATOM 700 O O . LEU B 1 27 ? -3.336 -2.355 2.127 1 97.06 27 LEU B O 1
ATOM 704 N N . ARG B 1 28 ? -5.008 -2.799 3.484 1 96.94 28 ARG B N 1
ATOM 705 C CA . ARG B 1 28 ? -4.238 -2.391 4.656 1 96.94 28 ARG B CA 1
ATOM 706 C C . AR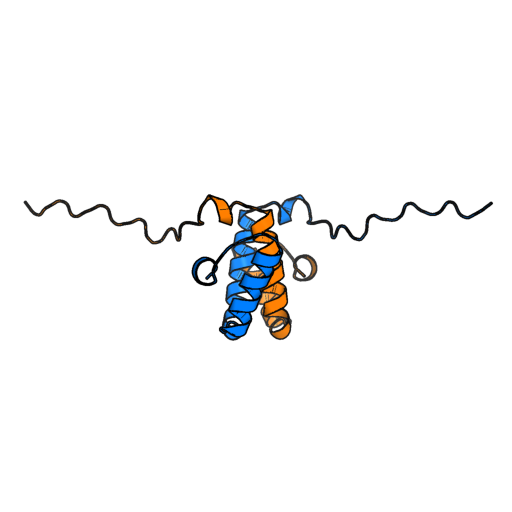G B 1 28 ? -3.064 -3.334 4.898 1 96.94 28 ARG B C 1
ATOM 708 O O . ARG B 1 28 ? -1.95 -2.887 5.18 1 96.94 28 ARG B O 1
ATOM 715 N N . GLU B 1 29 ? -3.33 -4.582 4.703 1 97.75 29 GLU B N 1
ATOM 716 C CA . GLU B 1 29 ? -2.246 -5.539 4.895 1 97.75 29 GLU B CA 1
ATOM 717 C C . GLU B 1 29 ? -1.189 -5.402 3.803 1 97.75 29 GLU B C 1
ATOM 719 O O . GLU B 1 29 ? 0.004 -5.566 4.062 1 97.75 29 GLU B O 1
ATOM 724 N N . LEU B 1 30 ? -1.639 -5.133 2.633 1 97.94 30 LEU B N 1
ATOM 725 C CA . LEU B 1 30 ? -0.707 -4.918 1.531 1 97.94 30 LEU B CA 1
ATOM 726 C C . LEU B 1 30 ? 0.125 -3.66 1.76 1 97.94 30 LEU B C 1
ATOM 728 O O . LEU B 1 30 ? 1.323 -3.643 1.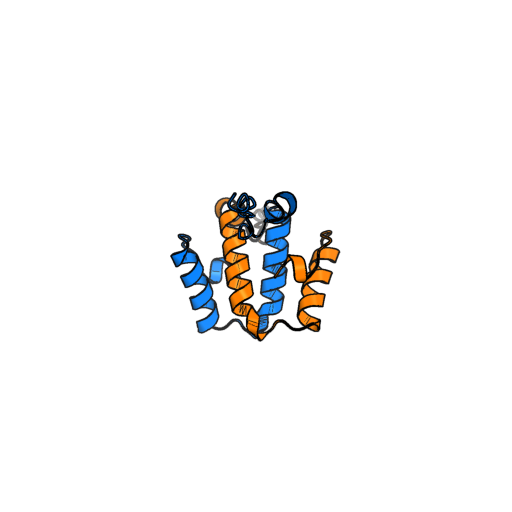47 1 97.94 30 LEU B O 1
ATOM 732 N N . LEU B 1 31 ? -0.414 -2.604 2.332 1 97.62 31 LEU B N 1
ATOM 733 C CA . LEU B 1 31 ? 0.33 -1.401 2.695 1 97.62 31 LEU B CA 1
ATOM 734 C C . LEU B 1 31 ? 1.399 -1.718 3.736 1 97.62 31 LEU B C 1
ATOM 736 O O . LEU B 1 31 ? 2.527 -1.227 3.643 1 97.62 31 LEU B O 1
ATOM 740 N N . VAL B 1 32 ? 1.058 -2.533 4.676 1 97.06 32 VAL B N 1
ATOM 741 C CA . VAL B 1 32 ? 2.004 -2.939 5.711 1 97.06 32 VAL B CA 1
ATOM 742 C C . VAL B 1 32 ? 3.158 -3.713 5.082 1 97.06 32 VAL B C 1
ATOM 744 O O . VAL B 1 32 ? 4.324 -3.449 5.375 1 97.06 32 VAL B O 1
ATOM 747 N N . ALA B 1 33 ? 2.789 -4.582 4.184 1 97.38 33 ALA B N 1
ATOM 748 C CA . ALA B 1 33 ? 3.809 -5.375 3.5 1 97.38 33 ALA B CA 1
ATOM 749 C C . ALA B 1 33 ? 4.746 -4.48 2.693 1 97.38 33 ALA B C 1
ATOM 751 O O . ALA B 1 33 ? 5.969 -4.637 2.75 1 97.38 33 ALA B O 1
ATOM 752 N N . PHE B 1 34 ? 4.156 -3.525 1.984 1 96.88 34 PHE B N 1
ATOM 753 C CA . PHE B 1 34 ? 4.949 -2.598 1.188 1 96.88 34 PHE B CA 1
ATOM 754 C C . PHE B 1 34 ? 5.801 -1.707 2.082 1 96.88 34 PHE B C 1
ATOM 756 O O . PHE B 1 34 ? 6.941 -1.389 1.744 1 96.88 34 PHE B O 1
ATOM 763 N N . TYR B 1 35 ? 5.297 -1.299 3.217 1 95.5 35 TYR B N 1
ATOM 764 C CA . TYR B 1 35 ? 6.07 -0.496 4.156 1 95.5 35 TYR B CA 1
ATOM 765 C C . TYR B 1 35 ? 7.285 -1.265 4.66 1 95.5 35 TYR B C 1
ATOM 767 O O . TYR B 1 35 ? 8.398 -0.725 4.703 1 95.5 35 TYR B O 1
ATOM 775 N N . GLN B 1 36 ? 7.176 -2.51 4.984 1 93.94 36 GLN B N 1
ATOM 776 C CA . GLN B 1 36 ? 8.266 -3.359 5.449 1 93.94 36 GLN B CA 1
ATOM 777 C C . GLN B 1 36 ? 9.297 -3.584 4.348 1 93.94 36 GLN B C 1
ATOM 779 O O . GLN B 1 36 ? 10.5 -3.564 4.602 1 93.94 36 GLN B O 1
ATOM 784 N N . ALA B 1 37 ? 8.773 -3.707 3.146 1 92.06 37 ALA B N 1
ATOM 785 C CA . ALA B 1 37 ? 9.656 -3.928 2.002 1 92.06 37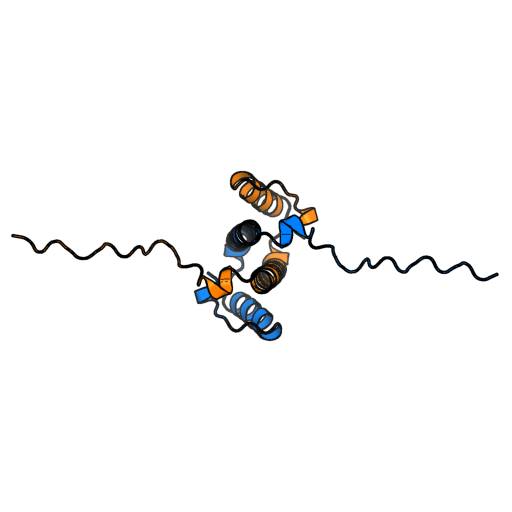 ALA B CA 1
ATOM 786 C C . ALA B 1 37 ? 10.461 -2.672 1.682 1 92.06 37 ALA B C 1
ATOM 788 O O . ALA B 1 37 ? 11.609 -2.76 1.24 1 92.06 37 ALA B O 1
ATOM 789 N N . GLY B 1 38 ? 9.867 -1.504 1.951 1 90.88 38 GLY B N 1
ATOM 790 C CA . GLY B 1 38 ? 10.477 -0.233 1.601 1 90.88 38 GLY B CA 1
ATOM 791 C C . GLY B 1 38 ? 11.32 0.352 2.719 1 90.88 38 GLY B C 1
ATOM 792 O O . GLY B 1 38 ? 11.93 1.413 2.557 1 90.88 38 GLY B O 1
ATOM 793 N N . ASN B 1 39 ? 11.328 -0.318 3.859 1 88.75 39 ASN B N 1
ATOM 794 C CA . ASN B 1 39 ? 11.961 0.241 5.051 1 88.75 39 ASN B CA 1
ATOM 795 C C . ASN B 1 39 ? 13.383 0.716 4.762 1 88.75 39 ASN B C 1
ATOM 797 O O . ASN B 1 39 ? 13.836 1.708 5.332 1 88.75 39 ASN B O 1
ATOM 801 N N . ASN B 1 40 ? 14.078 0.102 3.816 1 87.88 40 ASN B N 1
ATOM 802 C CA . ASN B 1 40 ? 15.453 0.459 3.496 1 87.88 40 ASN B CA 1
ATOM 803 C C . ASN B 1 40 ? 15.516 1.632 2.521 1 87.88 40 ASN B C 1
ATOM 805 O O . ASN B 1 40 ? 16.578 2.244 2.348 1 87.88 40 ASN B O 1
ATOM 809 N N . SER B 1 41 ? 14.43 1.953 1.978 1 91 41 SER B N 1
ATOM 810 C CA . SER B 1 41 ? 14.398 2.988 0.95 1 91 41 SER B CA 1
ATOM 811 C C . SER B 1 41 ? 13.805 4.285 1.489 1 91 41 SER B C 1
ATOM 813 O O . SER B 1 41 ? 13.938 5.34 0.862 1 91 41 SER B O 1
ATOM 815 N N . PHE B 1 42 ? 13.156 4.262 2.582 1 93.81 42 PHE B N 1
ATOM 816 C CA . PHE B 1 42 ? 12.5 5.453 3.107 1 93.81 42 PHE B CA 1
ATOM 817 C C . PHE B 1 42 ? 13.531 6.434 3.66 1 93.81 42 PHE B C 1
ATOM 819 O O . PHE B 1 42 ? 14.391 6.059 4.461 1 93.81 42 PHE B O 1
ATOM 826 N N . ASN B 1 43 ? 13.57 7.535 3.119 1 96.44 43 ASN B N 1
ATOM 827 C CA . ASN B 1 43 ? 14.336 8.711 3.518 1 96.44 43 ASN B CA 1
ATOM 828 C C . ASN B 1 43 ? 13.555 10 3.275 1 96.44 43 ASN B C 1
ATOM 830 O O . ASN B 1 43 ? 12.453 9.969 2.723 1 96.44 43 ASN B O 1
ATOM 834 N N . PRO B 1 44 ? 13.969 11.086 3.754 1 97.38 44 PRO B N 1
ATOM 835 C CA . PRO B 1 44 ? 13.156 12.305 3.652 1 97.38 44 PRO B CA 1
ATOM 836 C C . PRO B 1 44 ? 12.703 12.594 2.225 1 97.38 44 PRO B C 1
ATOM 838 O O . PRO B 1 44 ? 11.57 13.031 2.012 1 97.38 44 PRO B O 1
ATOM 841 N N . GLN B 1 45 ? 13.57 12.328 1.288 1 97.38 45 GLN B N 1
ATOM 842 C CA . GLN B 1 45 ? 13.219 12.586 -0.103 1 97.38 45 GLN B CA 1
ATOM 843 C C . GLN B 1 45 ? 12.094 11.664 -0.566 1 97.38 45 GLN B C 1
ATOM 845 O O . GLN B 1 45 ? 11.109 12.117 -1.149 1 97.38 45 GLN B O 1
ATOM 850 N N . VAL B 1 46 ? 12.227 10.445 -0.319 1 96.81 46 VAL B N 1
ATOM 851 C CA . VAL B 1 46 ? 11.234 9.445 -0.71 1 96.81 46 VAL B CA 1
ATOM 852 C C . VAL B 1 46 ? 9.93 9.695 0.046 1 96.81 46 VAL B C 1
ATOM 854 O O . VAL B 1 46 ? 8.852 9.664 -0.54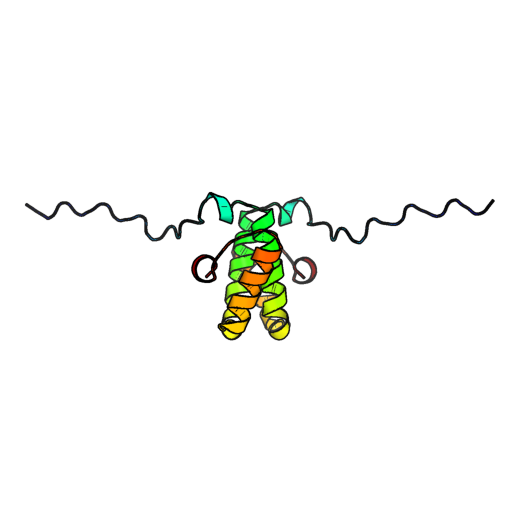6 1 96.81 46 VAL B O 1
ATOM 857 N N . ASN B 1 47 ? 10.008 9.945 1.369 1 97.69 47 ASN B N 1
ATOM 858 C CA . ASN B 1 47 ? 8.836 10.211 2.201 1 97.69 47 ASN B CA 1
ATOM 859 C C . ASN B 1 47 ? 8.031 11.391 1.668 1 97.69 47 ASN B C 1
ATOM 861 O O . ASN B 1 47 ? 6.805 11.32 1.573 1 97.69 47 ASN B O 1
ATOM 865 N N . ASN B 1 48 ? 8.773 12.461 1.338 1 98 48 ASN B N 1
ATOM 866 C CA . ASN B 1 48 ? 8.117 13.641 0.784 1 98 48 ASN B CA 1
ATOM 867 C C . ASN B 1 48 ? 7.445 13.344 -0.552 1 98 4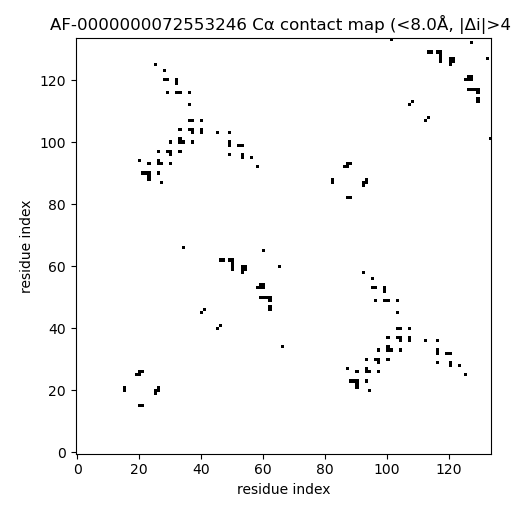8 ASN B C 1
ATOM 869 O O . ASN B 1 48 ? 6.352 13.836 -0.826 1 98 48 ASN B O 1
ATOM 873 N N . ALA B 1 49 ? 8.141 12.562 -1.358 1 97.94 49 ALA B N 1
ATOM 874 C CA . ALA B 1 49 ? 7.586 12.211 -2.664 1 97.94 49 ALA B CA 1
ATOM 875 C C . ALA B 1 49 ? 6.266 11.461 -2.514 1 97.94 49 ALA B C 1
ATOM 877 O O . ALA B 1 49 ? 5.324 11.688 -3.279 1 97.94 49 ALA B O 1
ATOM 878 N N . ILE B 1 50 ? 6.113 10.555 -1.586 1 97.88 50 ILE B N 1
ATOM 879 C CA . ILE B 1 50 ? 4.895 9.797 -1.327 1 97.88 50 ILE B CA 1
ATOM 880 C C . ILE B 1 50 ? 3.777 10.75 -0.907 1 97.88 50 ILE B C 1
ATOM 882 O O . ILE B 1 50 ? 2.672 10.703 -1.453 1 97.88 50 ILE B O 1
ATOM 886 N N . VAL B 1 51 ? 4.051 11.664 -0 1 98.12 51 VAL B N 1
ATOM 887 C CA . VAL B 1 51 ? 3.064 12.594 0.536 1 98.12 51 VAL B CA 1
ATOM 888 C C . VAL B 1 51 ? 2.605 13.555 -0.563 1 98.12 51 VAL B C 1
ATOM 890 O O . VAL B 1 51 ? 1.412 13.836 -0.691 1 98.12 51 VAL B O 1
ATOM 893 N N . GLU B 1 52 ? 3.566 14.031 -1.341 1 98.56 52 GLU B N 1
ATOM 894 C CA . GLU B 1 52 ? 3.24 14.93 -2.441 1 98.56 52 GLU B CA 1
ATOM 895 C C . GLU B 1 52 ? 2.379 14.234 -3.49 1 98.56 52 GLU B C 1
ATOM 897 O O . GLU B 1 52 ? 1.458 14.836 -4.047 1 98.56 52 GLU B O 1
ATOM 902 N N . TYR B 1 53 ? 2.727 13.062 -3.787 1 98.25 53 TYR B N 1
ATOM 903 C CA . TYR B 1 53 ? 1.919 12.281 -4.719 1 98.25 53 TYR B CA 1
ATOM 904 C C . TYR B 1 53 ? 0.477 12.18 -4.234 1 98.25 53 TYR B C 1
ATOM 906 O O . TYR B 1 53 ? -0.459 12.438 -4.996 1 98.25 53 TYR B O 1
ATOM 914 N N . LEU B 1 54 ? 0.27 11.805 -2.945 1 98.19 54 LEU B N 1
ATOM 915 C CA . LEU B 1 54 ? -1.068 11.672 -2.383 1 98.19 54 LEU B CA 1
ATOM 916 C C . LEU B 1 54 ? -1.812 13 -2.426 1 98.19 54 LEU B C 1
ATOM 918 O O . LEU B 1 54 ? -3.002 13.039 -2.744 1 98.19 54 LEU B O 1
ATOM 922 N N . ALA B 1 55 ? -1.09 14.047 -2.117 1 98.31 55 ALA B N 1
ATOM 923 C CA . ALA B 1 55 ? -1.678 15.383 -2.18 1 98.31 55 ALA B CA 1
ATOM 924 C C . ALA B 1 55 ? -2.146 15.711 -3.594 1 98.31 55 ALA B C 1
ATOM 926 O O . ALA B 1 55 ? -3.223 16.281 -3.781 1 98.31 55 ALA B O 1
ATOM 927 N N . ALA B 1 56 ? -1.332 15.375 -4.566 1 98.31 56 ALA B N 1
ATOM 928 C CA . ALA B 1 56 ? -1.677 15.617 -5.965 1 98.31 56 ALA B CA 1
ATOM 929 C C . ALA B 1 56 ? -2.939 14.852 -6.355 1 98.31 56 ALA B C 1
ATOM 931 O O . ALA B 1 56 ? -3.654 15.258 -7.277 1 98.31 56 ALA B O 1
ATOM 932 N N . GLN B 1 57 ? -3.221 13.758 -5.68 1 97.56 57 GLN B N 1
ATOM 933 C CA . GLN B 1 57 ? -4.422 12.969 -5.93 1 97.56 57 GLN B CA 1
ATOM 934 C C . GLN B 1 57 ? -5.598 13.477 -5.102 1 97.56 57 GLN B C 1
ATOM 936 O O . GLN B 1 57 ? -6.695 12.922 -5.16 1 97.56 57 GLN B O 1
ATOM 941 N N . GLY B 1 58 ? -5.344 14.469 -4.254 1 97.06 58 GLY B N 1
ATOM 942 C CA . GLY B 1 58 ? -6.418 15.102 -3.51 1 97.06 58 GLY B CA 1
ATOM 943 C C . GLY B 1 58 ? -6.465 14.688 -2.051 1 97.06 58 GLY B C 1
ATOM 944 O O . GLY B 1 58 ? -7.438 14.977 -1.351 1 97.06 58 GLY B O 1
ATOM 945 N N . TYR B 1 59 ? -5.391 14.023 -1.621 1 96.38 59 TYR B N 1
ATOM 946 C CA . TYR B 1 59 ? -5.344 13.555 -0.24 1 96.38 59 TYR B CA 1
ATOM 947 C C . TYR B 1 59 ? -4.258 14.281 0.544 1 96.38 59 TYR B C 1
ATOM 949 O O . TYR B 1 59 ? -3.066 14.117 0.267 1 96.38 59 TYR B O 1
ATOM 957 N N . GLU B 1 60 ? -4.762 15.07 1.494 1 94.94 60 GLU B N 1
ATOM 958 C CA . GLU B 1 60 ? -3.803 15.703 2.395 1 94.94 60 GLU B CA 1
ATOM 959 C C . GLU B 1 60 ? -3.445 14.781 3.557 1 94.94 60 GLU B C 1
ATOM 961 O O . GLU B 1 60 ? -4.332 14.289 4.254 1 94.94 60 GLU B O 1
ATOM 966 N N . THR B 1 61 ? -2.107 14.469 3.701 1 95.88 61 THR B N 1
ATOM 967 C CA . THR B 1 61 ? -1.613 13.617 4.773 1 95.88 61 THR B CA 1
ATOM 968 C C . THR B 1 61 ? -0.159 13.945 5.098 1 95.88 61 THR B C 1
ATOM 970 O O . THR B 1 61 ? 0.369 14.961 4.652 1 95.88 61 THR B O 1
ATOM 973 N N . SER B 1 62 ? 0.467 13.172 6.094 1 97.12 62 SER B N 1
ATOM 974 C CA . SER B 1 62 ? 1.867 13.312 6.48 1 97.12 62 SER B CA 1
ATOM 975 C C . SER B 1 62 ? 2.549 11.953 6.586 1 97.12 62 SER B C 1
ATOM 977 O O . SER B 1 62 ? 1.882 10.93 6.754 1 97.12 62 SER B O 1
ATOM 979 N N . TRP B 1 63 ? 3.809 12.055 6.445 1 96.81 63 TRP B N 1
ATOM 980 C CA . TRP B 1 63 ? 4.559 10.812 6.57 1 96.81 63 TRP B CA 1
ATOM 981 C C . TRP B 1 63 ? 4.34 10.18 7.941 1 96.81 63 TRP B C 1
ATOM 983 O O . TRP B 1 63 ? 4.25 8.953 8.062 1 96.81 63 TRP B O 1
ATOM 993 N N . SER B 1 64 ? 4.27 10.992 8.938 1 96.12 64 SER B N 1
ATOM 994 C CA . SER B 1 64 ? 4.031 10.5 10.289 1 96.12 64 SER B CA 1
ATOM 995 C C . SER B 1 64 ? 2.695 9.766 10.383 1 96.12 64 SER B C 1
ATOM 997 O O . SER B 1 64 ? 2.566 8.789 11.125 1 96.12 64 SER B O 1
ATOM 999 N N . ALA B 1 65 ? 1.699 10.18 9.664 1 94.44 65 ALA B N 1
ATOM 1000 C CA . ALA B 1 65 ? 0.394 9.523 9.664 1 94.44 65 ALA B CA 1
ATOM 1001 C C . ALA B 1 65 ? 0.451 8.18 8.938 1 94.44 65 ALA B C 1
ATOM 1003 O O . ALA B 1 65 ? -0.309 7.266 9.258 1 94.44 65 ALA B O 1
ATOM 1004 N N . ILE B 1 66 ? 1.286 8.078 7.988 1 95.5 66 ILE B N 1
ATOM 1005 C CA . ILE B 1 66 ? 1.396 6.898 7.129 1 95.5 66 ILE B CA 1
ATOM 1006 C C . ILE B 1 66 ? 2.188 5.809 7.852 1 95.5 66 ILE B C 1
ATOM 1008 O O . ILE B 1 66 ? 1.812 4.637 7.816 1 95.5 66 ILE B O 1
ATOM 1012 N N . ARG B 1 67 ? 3.316 6.152 8.547 1 93.75 67 ARG B N 1
ATOM 1013 C CA . ARG B 1 67 ? 4.277 5.191 9.078 1 93.75 67 ARG B CA 1
ATOM 1014 C C . ARG B 1 67 ? 3.807 4.633 10.422 1 93.75 67 ARG B C 1
ATOM 1016 O O . ARG B 1 67 ? 3.184 5.348 11.211 1 93.75 67 ARG B O 1
#

Solvent-accessible surface area (backbone atoms only — not comparable to full-atom values): 8312 Å² total; per-residue (Å²): 131,75,78,76,74,69,78,78,71,78,61,80,60,71,66,53,56,67,71,62,69,62,31,52,70,54,49,52,52,50,43,51,38,47,49,65,69,25,57,88,61,65,41,75,69,52,42,48,51,41,38,50,50,40,38,74,74,72,39,88,74,49,60,75,75,73,102,128,79,77,82,73,76,81,78,75,80,62,80,59,72,65,55,56,69,70,62,68,62,31,51,70,53,49,50,52,50,43,51,39,48,48,66,69,27,58,87,61,65,42,74,67,51,43,50,50,41,37,50,52,39,38,76,74,72,40,88,75,48,58,74,76,72,103

Foldseek 3Di:
DPPPPPPPPPVPCPPPVVVQNPDPVNVVVVLVVVCVVCVVPDDPVVQVVVQVVCVVVPDHDHSVVSD/DPPPDDDDPPVPCPPCVVVQNPDPVNVVVVLVVVCVVCVVPDDPVVQVVVQVVCVVVPDHDHSVVSD